Protein AF-A0A7S2GYY1-F1 (afdb_monomer_lite)

Structure (mmCIF, N/CA/C/O backbone):
data_AF-A0A7S2GYY1-F1
#
_entry.id   AF-A0A7S2GYY1-F1
#
loop_
_atom_site.group_PDB
_atom_site.id
_atom_site.type_symbol
_atom_site.label_atom_id
_atom_site.label_alt_id
_atom_site.label_comp_id
_atom_site.label_asym_id
_atom_site.label_entity_id
_atom_site.label_seq_id
_atom_site.pdbx_PDB_ins_code
_atom_site.Cartn_x
_atom_site.Cartn_y
_atom_site.Cartn_z
_atom_site.occupancy
_atom_site.B_iso_or_equiv
_atom_site.auth_seq_id
_atom_site.auth_comp_id
_atom_site.auth_asym_id
_atom_site.auth_atom_id
_atom_site.pdbx_PDB_model_num
ATOM 1 N N . MET A 1 1 ? -4.182 -12.172 -1.594 1.00 84.75 1 MET A N 1
ATOM 2 C CA . MET A 1 1 ? -3.453 -11.204 -0.743 1.00 84.75 1 MET A CA 1
ATOM 3 C C . MET A 1 1 ? -3.238 -11.659 0.708 1.00 84.75 1 MET A C 1
ATOM 5 O O . MET A 1 1 ? -2.290 -11.182 1.305 1.00 84.75 1 MET A O 1
ATOM 9 N N . GLN A 1 2 ? -4.048 -12.545 1.309 1.00 88.31 2 GLN A N 1
ATOM 10 C CA . GLN A 1 2 ? -3.856 -13.009 2.706 1.00 88.31 2 GLN A CA 1
ATOM 11 C C . GLN A 1 2 ? -3.164 -14.388 2.793 1.00 88.31 2 GLN A C 1
ATOM 13 O O . GLN A 1 2 ? -3.569 -15.248 3.565 1.00 88.31 2 GLN A O 1
ATOM 18 N N . SER A 1 3 ? -2.153 -14.643 1.964 1.00 93.25 3 SER A N 1
ATOM 19 C CA . SER A 1 3 ? -1.449 -15.932 1.938 1.00 93.25 3 SER A CA 1
ATOM 20 C C . SER A 1 3 ? 0.038 -15.716 1.690 1.00 93.25 3 SER A C 1
ATOM 22 O O . SER A 1 3 ? 0.394 -14.800 0.953 1.00 93.25 3 SER A O 1
ATOM 24 N N . LEU A 1 4 ? 0.879 -16.590 2.251 1.00 94.25 4 LEU A N 1
ATOM 25 C CA . LEU A 1 4 ? 2.306 -16.683 1.914 1.00 94.25 4 LEU A CA 1
ATOM 26 C C . LEU A 1 4 ? 2.546 -17.176 0.481 1.00 94.25 4 LEU A C 1
ATOM 28 O O . LEU A 1 4 ? 3.628 -16.983 -0.053 1.00 94.25 4 LEU A O 1
ATOM 32 N N . GLY A 1 5 ? 1.550 -17.818 -0.135 1.00 95.75 5 GLY A N 1
ATOM 33 C CA . GLY A 1 5 ? 1.594 -18.233 -1.538 1.00 95.75 5 GLY A CA 1
ATOM 34 C C . GLY A 1 5 ? 1.107 -17.161 -2.515 1.00 95.75 5 GLY A C 1
ATOM 35 O O . GLY A 1 5 ? 0.821 -17.488 -3.659 1.00 95.75 5 GLY A O 1
ATOM 36 N N . PHE A 1 6 ? 0.911 -15.918 -2.065 1.00 96.69 6 PHE A N 1
ATOM 37 C CA . PHE A 1 6 ? 0.625 -14.811 -2.972 1.00 96.69 6 PHE A CA 1
ATOM 38 C C . PHE A 1 6 ? 1.921 -14.393 -3.677 1.00 96.69 6 PHE A C 1
ATOM 40 O O . PHE A 1 6 ? 2.886 -14.048 -3.001 1.00 96.69 6 PHE A O 1
ATOM 47 N N . ASP A 1 7 ? 1.920 -14.387 -5.009 1.00 97.38 7 ASP A N 1
ATOM 48 C CA . ASP A 1 7 ? 3.035 -13.897 -5.818 1.00 97.38 7 ASP A CA 1
ATOM 49 C C . ASP A 1 7 ? 2.662 -12.554 -6.464 1.00 97.38 7 ASP A C 1
ATOM 51 O O . ASP A 1 7 ? 1.659 -12.440 -7.168 1.00 97.38 7 ASP A O 1
ATOM 55 N N . ALA A 1 8 ? 3.451 -11.512 -6.195 1.00 97.44 8 ALA A N 1
ATOM 56 C CA . ALA A 1 8 ? 3.241 -10.191 -6.782 1.00 97.44 8 ALA A CA 1
ATOM 57 C C . ALA A 1 8 ? 3.577 -10.156 -8.283 1.00 97.44 8 ALA A C 1
ATOM 59 O O . ALA A 1 8 ? 3.066 -9.291 -8.992 1.00 97.44 8 ALA A O 1
ATOM 60 N N . LEU A 1 9 ? 4.413 -11.083 -8.765 1.00 97.50 9 LEU A N 1
ATOM 61 C CA . LEU A 1 9 ? 4.848 -11.162 -10.161 1.00 97.50 9 LEU A CA 1
ATOM 62 C C . LEU A 1 9 ? 3.764 -11.714 -11.096 1.00 97.50 9 LEU A C 1
ATOM 64 O O . LEU A 1 9 ? 3.862 -11.536 -12.309 1.00 97.50 9 LEU A O 1
ATOM 68 N N . ASP A 1 10 ? 2.712 -12.323 -10.543 1.00 98.12 10 ASP A N 1
ATOM 69 C CA . ASP A 1 10 ? 1.546 -12.788 -11.303 1.00 98.12 10 ASP A CA 1
ATOM 70 C C . ASP A 1 10 ? 0.666 -11.633 -11.825 1.00 98.12 10 ASP A C 1
ATOM 72 O O . ASP A 1 10 ? -0.278 -11.867 -12.583 1.00 98.12 10 ASP A O 1
ATOM 76 N N . TYR A 1 11 ? 0.954 -10.387 -11.432 1.00 98.31 11 TYR A N 1
ATOM 77 C CA . TYR A 1 11 ? 0.123 -9.213 -11.703 1.00 98.31 11 TYR A CA 1
ATOM 78 C C . TYR A 1 11 ? 0.910 -8.091 -12.375 1.00 98.31 11 TYR A C 1
ATOM 80 O O . TYR A 1 11 ? 2.110 -7.920 -12.167 1.00 98.31 11 TYR A O 1
ATOM 88 N N . GLN A 1 12 ? 0.210 -7.261 -13.144 1.00 98.31 12 GLN A N 1
ATOM 89 C CA . GLN A 1 12 ? 0.778 -6.038 -13.695 1.00 98.31 12 GLN A CA 1
ATOM 90 C C . GLN A 1 12 ? 0.989 -4.977 -12.602 1.00 98.31 12 GLN A C 1
ATOM 92 O O . GLN A 1 12 ? 0.213 -4.906 -11.643 1.00 98.31 12 GLN A O 1
ATOM 97 N N . PRO A 1 13 ? 1.960 -4.055 -12.767 1.00 96.81 13 PRO A N 1
ATOM 98 C CA . PRO A 1 13 ? 2.243 -3.026 -11.766 1.00 96.81 13 PRO A CA 1
ATOM 99 C C . PRO A 1 13 ? 1.032 -2.161 -11.384 1.00 96.81 13 PRO A C 1
ATOM 101 O O . PRO A 1 13 ? 0.945 -1.703 -10.246 1.00 96.81 13 PRO A O 1
ATOM 104 N N . ASP A 1 14 ? 0.104 -1.939 -12.319 1.00 96.50 14 ASP A N 1
ATOM 105 C CA . ASP A 1 14 ? -1.110 -1.147 -12.090 1.00 96.50 14 ASP A CA 1
ATOM 106 C C . ASP A 1 14 ? -2.208 -1.933 -11.357 1.00 96.50 14 ASP A C 1
ATOM 108 O O . ASP A 1 14 ? -2.986 -1.345 -10.609 1.00 96.50 14 ASP A O 1
ATOM 112 N N . GLU A 1 15 ? -2.244 -3.261 -11.489 1.00 98.00 15 GLU A N 1
ATOM 113 C CA . GLU A 1 15 ? -3.134 -4.112 -10.687 1.00 98.00 15 GLU A CA 1
ATOM 114 C C . GLU A 1 15 ? -2.710 -4.089 -9.212 1.00 98.00 15 GLU A C 1
ATOM 116 O O . GLU A 1 15 ? -3.552 -4.016 -8.314 1.00 98.00 15 GLU A O 1
ATOM 121 N N . LEU A 1 16 ? -1.400 -4.025 -8.951 1.00 98.44 16 LEU A N 1
ATOM 122 C CA . LEU A 1 16 ? -0.864 -3.877 -7.597 1.00 98.44 16 LEU A CA 1
ATOM 123 C C . LEU A 1 16 ? -1.274 -2.544 -6.940 1.00 98.44 16 LEU A C 1
ATOM 125 O O . LEU A 1 16 ? -1.509 -2.509 -5.733 1.00 98.44 16 LEU A O 1
ATOM 129 N N . LEU A 1 17 ? -1.451 -1.456 -7.705 1.00 98.25 17 LEU A N 1
ATOM 130 C CA . LEU A 1 17 ? -1.988 -0.191 -7.167 1.00 98.25 17 LEU A CA 1
ATOM 131 C C . LEU A 1 17 ? -3.408 -0.373 -6.611 1.00 98.25 17 LEU A C 1
ATOM 133 O O . LEU A 1 17 ? -3.738 0.151 -5.545 1.00 98.25 17 LEU A O 1
ATOM 137 N N . VAL A 1 18 ? -4.244 -1.139 -7.318 1.00 97.69 18 VAL A N 1
ATOM 138 C CA . VAL A 1 18 ? -5.610 -1.461 -6.878 1.00 97.69 18 VAL A CA 1
ATOM 139 C C . VAL A 1 18 ? -5.570 -2.278 -5.589 1.00 97.69 18 VAL A C 1
ATOM 141 O O . VAL A 1 18 ? -6.358 -2.041 -4.673 1.00 97.69 18 VAL A O 1
ATOM 144 N N . PHE A 1 19 ? -4.620 -3.204 -5.479 1.00 98.31 19 PHE A N 1
ATOM 145 C CA . PHE A 1 19 ? -4.435 -4.016 -4.282 1.00 98.31 19 PHE A CA 1
ATOM 146 C C . PHE A 1 19 ? -4.016 -3.202 -3.056 1.00 98.31 19 PHE A C 1
ATOM 148 O O . PHE A 1 19 ? -4.508 -3.494 -1.967 1.00 98.31 19 PHE A O 1
ATOM 155 N N . VAL A 1 20 ? -3.206 -2.148 -3.212 1.00 98.44 20 VAL A N 1
ATOM 156 C CA . VAL A 1 20 ? -2.905 -1.229 -2.099 1.00 98.44 20 VAL A CA 1
ATOM 157 C C . VAL A 1 20 ? -4.178 -0.545 -1.583 1.00 98.44 20 VAL A C 1
ATOM 159 O O . VAL A 1 20 ? -4.412 -0.548 -0.374 1.00 98.44 20 VAL A O 1
ATOM 162 N N . ASP A 1 21 ? -5.031 -0.014 -2.472 1.00 97.50 21 ASP A N 1
ATOM 163 C CA . ASP A 1 21 ? -6.309 0.625 -2.090 1.00 97.50 21 ASP A CA 1
ATOM 164 C C . ASP A 1 21 ? -7.226 -0.370 -1.354 1.00 97.50 21 ASP A C 1
ATOM 166 O O . ASP A 1 21 ? -7.787 -0.052 -0.305 1.00 97.50 21 ASP A O 1
ATOM 170 N N . LEU A 1 22 ? -7.336 -1.601 -1.868 1.00 97.56 22 LEU A N 1
ATOM 171 C CA . LEU A 1 22 ? -8.140 -2.660 -1.252 1.00 97.56 22 LEU A CA 1
ATOM 172 C C . LEU A 1 22 ? -7.619 -3.060 0.131 1.00 97.56 22 LEU A C 1
ATOM 174 O O . LEU A 1 22 ? -8.410 -3.166 1.063 1.00 97.56 22 LEU A O 1
ATOM 178 N N . VAL A 1 23 ? -6.308 -3.264 0.278 1.00 97.62 23 VAL A N 1
ATOM 179 C CA . VAL A 1 23 ? -5.683 -3.635 1.555 1.00 97.62 23 VAL A CA 1
ATOM 180 C C . VAL A 1 23 ? -5.878 -2.541 2.602 1.00 97.62 23 VAL A C 1
ATOM 182 O O . VAL A 1 23 ? -6.348 -2.832 3.700 1.00 97.62 23 VAL A O 1
ATOM 185 N N . MET A 1 24 ? -5.568 -1.289 2.260 1.00 97.31 24 MET A N 1
ATOM 186 C CA . MET A 1 24 ? -5.680 -0.147 3.175 1.00 97.31 24 MET A CA 1
ATOM 187 C C . MET A 1 24 ? -7.129 0.075 3.644 1.00 97.31 24 MET A C 1
ATOM 189 O O . MET A 1 24 ? -7.371 0.414 4.800 1.00 97.31 24 MET A O 1
ATOM 193 N N . LYS A 1 25 ? -8.118 -0.152 2.770 1.00 96.62 25 LYS A N 1
ATOM 194 C CA . LYS A 1 25 ? -9.539 -0.112 3.149 1.00 96.62 25 LYS A CA 1
ATOM 195 C C . LYS A 1 25 ? -9.953 -1.308 3.995 1.00 96.62 25 LYS A C 1
ATOM 197 O O . LYS A 1 25 ? -10.690 -1.139 4.959 1.00 96.62 25 LYS A O 1
ATOM 202 N N . HIS A 1 26 ? -9.479 -2.507 3.658 1.00 95.94 26 HIS A N 1
ATOM 203 C CA . HIS A 1 26 ? -9.850 -3.730 4.367 1.00 95.94 26 HIS A CA 1
ATOM 204 C C . HIS A 1 26 ? -9.407 -3.719 5.835 1.00 95.94 26 HIS A C 1
ATOM 206 O O . HIS A 1 26 ? -10.117 -4.236 6.691 1.00 95.94 26 HIS A O 1
ATOM 212 N N . THR A 1 27 ? -8.275 -3.088 6.153 1.00 95.44 27 THR A N 1
ATOM 213 C CA . THR A 1 27 ? -7.837 -2.922 7.547 1.00 95.44 27 THR A CA 1
ATOM 214 C C . THR A 1 27 ? -8.638 -1.871 8.324 1.00 95.44 27 THR A C 1
ATOM 216 O O . THR A 1 27 ? -8.437 -1.723 9.527 1.00 95.44 27 THR A O 1
ATOM 219 N N . GLY A 1 28 ? -9.510 -1.105 7.658 1.00 96.19 28 GLY A N 1
ATOM 220 C CA . GLY A 1 28 ? -10.274 -0.004 8.249 1.00 96.19 28 GLY A CA 1
ATOM 221 C C . GLY A 1 28 ? -9.437 1.230 8.604 1.00 96.19 28 GLY A C 1
ATOM 222 O O . GLY A 1 28 ? -9.988 2.223 9.081 1.00 96.19 28 GLY A O 1
ATOM 223 N N . CYS A 1 29 ? -8.118 1.213 8.369 1.00 96.50 29 CYS A N 1
ATOM 224 C CA . CYS A 1 29 ? -7.239 2.297 8.803 1.00 96.50 29 CYS A CA 1
ATOM 225 C C . CYS A 1 29 ? -7.496 3.600 8.034 1.00 96.50 29 CYS A C 1
ATOM 227 O O . CYS A 1 29 ? -7.416 4.679 8.611 1.00 96.50 29 CYS A O 1
ATOM 229 N N . VAL A 1 30 ? -7.888 3.509 6.760 1.00 97.38 30 VAL A N 1
ATOM 230 C CA . VAL A 1 30 ? -8.228 4.666 5.915 1.00 97.38 30 VAL A CA 1
ATOM 231 C C . VAL A 1 30 ? -9.409 5.444 6.488 1.00 97.38 30 VAL A C 1
ATOM 233 O O . VAL A 1 30 ? -9.319 6.663 6.640 1.00 97.38 30 VAL A O 1
ATOM 236 N N . ASP A 1 31 ? -10.485 4.745 6.848 1.00 96.62 31 ASP A N 1
ATOM 237 C CA . ASP A 1 31 ? -11.702 5.370 7.367 1.00 96.62 31 ASP A CA 1
ATOM 238 C C . ASP A 1 31 ? -11.467 5.929 8.774 1.00 96.62 31 ASP A C 1
ATOM 240 O O . ASP A 1 31 ? -11.780 7.087 9.050 1.00 96.62 31 ASP A O 1
ATOM 244 N N . LEU A 1 32 ? -10.830 5.144 9.649 1.00 97.19 32 LEU A N 1
ATOM 245 C CA . LEU A 1 32 ? -10.542 5.543 11.030 1.00 97.19 32 LEU A CA 1
ATOM 246 C C . LEU A 1 32 ? -9.539 6.705 11.121 1.00 97.19 32 LEU A C 1
ATOM 248 O O . LEU A 1 32 ? -9.611 7.507 12.052 1.00 97.19 32 LEU A O 1
ATOM 252 N N . CYS A 1 33 ? -8.633 6.837 10.149 1.00 97.44 33 CYS A N 1
ATOM 253 C CA . CYS A 1 33 ? -7.710 7.968 10.039 1.00 97.44 33 CYS A CA 1
ATOM 254 C C . CYS A 1 33 ? -8.243 9.115 9.159 1.00 97.44 33 CYS A C 1
ATOM 256 O O . CYS A 1 33 ? -7.522 10.091 8.949 1.00 97.44 33 CYS A O 1
ATOM 258 N N . ASN A 1 34 ? -9.488 9.044 8.669 1.00 97.38 34 ASN A N 1
ATOM 259 C CA . ASN A 1 34 ? -10.115 10.051 7.802 1.00 97.38 34 ASN A CA 1
ATOM 260 C C . ASN A 1 34 ? -9.292 10.386 6.542 1.00 97.38 34 ASN A C 1
ATOM 262 O O . ASN A 1 34 ? -9.170 11.551 6.150 1.00 97.38 34 ASN A O 1
ATOM 266 N N . ILE A 1 35 ? -8.705 9.374 5.903 1.00 97.50 35 ILE A N 1
ATOM 267 C CA . ILE A 1 35 ? -7.892 9.546 4.698 1.00 97.50 35 ILE A CA 1
ATOM 268 C C . ILE A 1 35 ? -8.804 9.555 3.460 1.00 97.50 35 ILE A C 1
ATOM 270 O O . ILE A 1 35 ? -9.455 8.552 3.166 1.00 97.50 35 ILE A O 1
ATOM 274 N N . PRO A 1 36 ? -8.851 10.646 2.670 1.00 97.31 36 PRO A N 1
ATOM 275 C CA . PRO A 1 36 ? -9.656 10.667 1.453 1.00 97.31 36 PRO A CA 1
ATOM 276 C C . PRO A 1 36 ? -9.140 9.657 0.420 1.00 97.31 36 PRO A C 1
ATOM 278 O O . PRO A 1 36 ? -7.948 9.647 0.107 1.00 97.31 36 PRO A O 1
ATOM 281 N N . CYS A 1 37 ? -10.044 8.876 -0.180 1.00 94.81 37 CYS A N 1
ATOM 282 C CA . CYS A 1 37 ? -9.703 7.854 -1.180 1.00 94.81 37 CYS A CA 1
ATOM 283 C C . CYS A 1 37 ? -8.856 8.399 -2.342 1.00 94.81 37 CYS A C 1
ATOM 285 O O . CYS A 1 37 ? -7.922 7.742 -2.793 1.00 94.81 37 CYS A O 1
ATOM 287 N N . GLU A 1 38 ? -9.157 9.606 -2.828 1.00 97.00 38 GLU A N 1
ATOM 288 C CA . GLU A 1 38 ? -8.385 10.231 -3.909 1.00 97.00 38 GLU A CA 1
ATOM 289 C C . GLU A 1 38 ? -6.953 10.562 -3.483 1.00 97.00 38 GLU A C 1
ATOM 291 O O . GLU A 1 38 ? -6.022 10.361 -4.259 1.00 97.00 38 GLU A O 1
ATOM 296 N N . ARG A 1 39 ? -6.753 11.009 -2.235 1.00 97.81 39 ARG A N 1
ATOM 297 C CA . ARG A 1 39 ? -5.406 11.273 -1.714 1.00 97.81 39 ARG A CA 1
ATOM 298 C C . ARG A 1 39 ? -4.608 9.986 -1.584 1.00 97.81 39 ARG A C 1
ATOM 300 O O . ARG A 1 39 ? -3.443 9.986 -1.964 1.00 97.81 39 ARG A O 1
ATOM 307 N N . LEU A 1 40 ? -5.231 8.909 -1.097 1.00 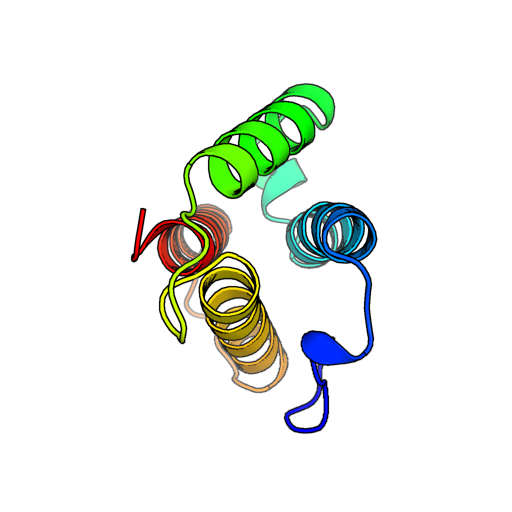97.62 40 LEU A N 1
ATOM 308 C CA . LEU A 1 40 ? -4.586 7.601 -1.000 1.00 97.62 40 LEU A CA 1
ATOM 309 C C . LEU A 1 40 ? -4.126 7.121 -2.380 1.00 97.62 40 LEU A C 1
ATOM 311 O O . LEU A 1 40 ? -2.956 6.806 -2.551 1.00 97.62 40 LEU A O 1
ATOM 315 N N . ARG A 1 41 ? -5.014 7.146 -3.379 1.00 97.81 41 ARG A N 1
ATOM 316 C CA . ARG A 1 41 ? -4.701 6.698 -4.745 1.00 97.81 41 ARG A CA 1
ATOM 317 C C . ARG A 1 41 ? -3.591 7.522 -5.390 1.00 97.81 41 ARG A C 1
ATOM 319 O O . ARG A 1 41 ? -2.644 6.947 -5.917 1.00 97.81 41 ARG A O 1
ATOM 326 N N . SER A 1 42 ? -3.667 8.851 -5.306 1.00 98.25 42 SER A N 1
ATOM 327 C CA . SER A 1 42 ? -2.609 9.726 -5.827 1.00 98.25 42 SER A CA 1
ATOM 328 C C . SER A 1 42 ? -1.273 9.490 -5.124 1.00 98.25 42 SER A C 1
ATOM 330 O O . SER A 1 42 ? -0.236 9.459 -5.783 1.00 98.25 42 SER A O 1
ATOM 332 N N . TRP A 1 43 ? -1.290 9.277 -3.805 1.00 98.06 43 TRP A N 1
ATOM 333 C CA . TRP A 1 43 ? -0.093 8.935 -3.041 1.00 98.06 43 TRP A CA 1
ATOM 334 C C . TRP A 1 43 ? 0.493 7.583 -3.467 1.00 98.06 43 TRP A C 1
ATOM 336 O O . TRP A 1 43 ? 1.693 7.505 -3.707 1.00 98.06 43 TRP A O 1
ATOM 346 N N . THR A 1 44 ? -0.326 6.539 -3.636 1.00 98.38 44 THR A N 1
ATOM 347 C CA . THR A 1 44 ? 0.155 5.221 -4.076 1.00 98.38 44 THR A CA 1
ATOM 348 C C . THR A 1 44 ? 0.765 5.290 -5.477 1.00 98.38 44 THR A C 1
ATOM 350 O O . THR A 1 44 ? 1.831 4.721 -5.707 1.00 98.38 44 THR A O 1
ATOM 353 N N . CYS A 1 45 ? 0.147 6.036 -6.399 1.00 98.31 45 CYS A N 1
ATOM 354 C CA . CYS A 1 45 ? 0.727 6.292 -7.718 1.00 98.31 45 CYS A CA 1
ATOM 355 C C . CYS A 1 45 ? 2.086 6.995 -7.610 1.00 98.31 45 CYS A C 1
ATOM 357 O O . CYS A 1 45 ? 3.037 6.573 -8.263 1.00 98.31 45 CYS A O 1
ATOM 359 N N . ALA A 1 46 ? 2.194 8.031 -6.772 1.00 98.44 46 ALA A N 1
ATOM 360 C CA . ALA A 1 46 ? 3.452 8.740 -6.555 1.00 98.44 46 ALA A CA 1
ATOM 361 C C . ALA A 1 46 ? 4.535 7.827 -5.955 1.00 98.44 46 ALA A C 1
ATOM 363 O O . ALA A 1 46 ? 5.667 7.855 -6.422 1.00 98.44 46 ALA A O 1
ATOM 364 N N . ALA A 1 47 ? 4.190 6.979 -4.980 1.00 98.38 47 ALA A N 1
ATOM 365 C CA . ALA A 1 47 ? 5.117 6.010 -4.397 1.00 98.38 47 ALA A CA 1
ATOM 366 C C . ALA A 1 47 ? 5.634 5.017 -5.451 1.00 98.38 47 ALA A C 1
ATOM 368 O O . ALA A 1 47 ? 6.841 4.849 -5.588 1.00 98.38 47 ALA A O 1
ATOM 369 N N . LYS A 1 48 ? 4.745 4.426 -6.265 1.00 98.25 48 LYS A N 1
ATOM 370 C CA . LYS A 1 48 ? 5.141 3.535 -7.372 1.00 98.25 48 LYS A CA 1
ATOM 371 C C . LYS A 1 48 ? 6.124 4.212 -8.326 1.00 98.25 48 LYS A C 1
ATOM 373 O O . LYS A 1 48 ? 7.105 3.594 -8.721 1.00 98.25 48 LYS A O 1
ATOM 378 N N . TRP A 1 49 ? 5.853 5.459 -8.708 1.00 98.19 49 TRP A N 1
ATOM 379 C CA . TRP A 1 49 ? 6.679 6.206 -9.663 1.00 98.19 49 TRP A CA 1
ATOM 380 C C . TRP A 1 49 ? 8.098 6.494 -9.169 1.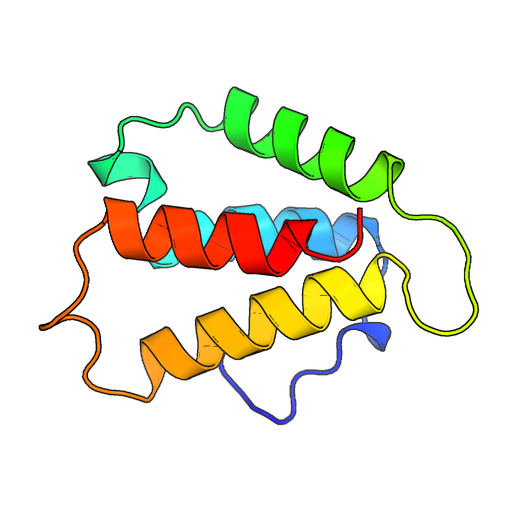00 98.19 49 TRP A C 1
ATOM 382 O O . TRP A 1 49 ? 8.978 6.731 -9.991 1.00 98.19 49 TRP A O 1
ATOM 392 N N . GLN A 1 50 ? 8.318 6.474 -7.856 1.00 98.25 50 GLN A N 1
ATOM 393 C CA . GLN A 1 50 ? 9.629 6.717 -7.260 1.00 98.25 50 GLN A CA 1
ATOM 394 C C . GLN A 1 50 ? 10.489 5.448 -7.179 1.00 98.25 50 GLN A C 1
ATOM 396 O O . GLN A 1 50 ? 11.701 5.552 -7.032 1.00 98.25 50 GLN A O 1
ATOM 401 N N . TYR A 1 51 ? 9.907 4.254 -7.337 1.00 98.44 51 TYR A N 1
ATOM 402 C CA . TYR A 1 51 ? 10.693 3.028 -7.451 1.00 98.44 51 TYR A CA 1
ATOM 403 C C . TYR A 1 51 ? 11.402 2.945 -8.804 1.00 98.44 51 TYR A C 1
ATOM 405 O O . TYR A 1 51 ? 10.796 3.105 -9.862 1.00 98.44 51 TYR A O 1
ATOM 413 N N . HIS A 1 52 ? 12.692 2.618 -8.770 1.00 97.94 52 HIS A N 1
ATOM 414 C CA . HIS A 1 52 ? 13.497 2.410 -9.972 1.00 97.94 52 HIS A CA 1
ATOM 415 C C . HIS A 1 52 ? 13.410 0.961 -10.479 1.00 97.94 52 HIS A C 1
ATOM 417 O O . HIS A 1 52 ? 13.148 0.028 -9.717 1.00 97.94 52 HIS A O 1
ATOM 423 N N . GLU A 1 53 ? 13.706 0.751 -11.766 1.00 96.44 53 GLU A N 1
ATOM 424 C CA . GLU A 1 53 ? 13.789 -0.576 -12.400 1.00 96.44 53 GLU A CA 1
ATOM 425 C C . GLU A 1 53 ? 15.089 -1.319 -12.029 1.00 96.44 53 GLU A C 1
ATOM 427 O O . GLU A 1 53 ? 15.880 -1.732 -12.877 1.00 96.44 53 GLU A O 1
ATOM 432 N N . ASN A 1 54 ? 15.334 -1.482 -10.729 1.00 97.75 54 ASN A N 1
ATOM 433 C CA . ASN A 1 54 ? 16.441 -2.289 -10.230 1.00 97.75 54 ASN A CA 1
ATOM 434 C C . ASN A 1 54 ? 16.107 -3.788 -10.329 1.00 97.75 54 ASN A C 1
ATOM 436 O O . ASN A 1 54 ? 14.936 -4.165 -10.233 1.00 97.75 54 ASN A O 1
ATOM 440 N N . PRO A 1 55 ? 17.116 -4.679 -10.394 1.00 97.88 55 PRO A N 1
ATOM 441 C CA . PRO A 1 55 ? 16.882 -6.124 -10.434 1.00 97.88 55 PRO A CA 1
ATOM 442 C C . PRO A 1 55 ? 16.093 -6.688 -9.241 1.00 97.88 55 PRO A C 1
ATOM 444 O O . PRO A 1 55 ? 15.478 -7.740 -9.374 1.00 97.88 55 PRO A O 1
ATOM 447 N N . PHE A 1 56 ? 16.123 -6.013 -8.084 1.00 97.69 56 PHE A N 1
ATOM 448 C CA . PHE A 1 56 ? 15.456 -6.472 -6.860 1.00 97.69 56 PHE A CA 1
ATOM 449 C C . PHE A 1 56 ? 14.689 -5.357 -6.135 1.00 97.69 56 PHE A C 1
ATOM 451 O O . PHE A 1 56 ? 13.472 -5.445 -6.042 1.00 97.69 56 PHE A O 1
ATOM 458 N N . HIS A 1 57 ? 15.362 -4.290 -5.677 1.00 98.38 57 HIS A N 1
ATOM 459 C CA . HIS A 1 57 ? 14.729 -3.155 -4.977 1.00 98.38 57 HIS A CA 1
ATOM 460 C C . HIS A 1 57 ? 13.918 -2.275 -5.949 1.00 98.38 57 HIS A C 1
ATOM 462 O O . HIS A 1 57 ? 14.361 -1.206 -6.373 1.00 98.38 57 HIS A O 1
ATOM 468 N N . ASN A 1 58 ? 12.766 -2.792 -6.367 1.00 98.38 58 ASN A N 1
ATOM 469 C CA . ASN A 1 58 ? 11.826 -2.205 -7.316 1.00 98.38 58 ASN A CA 1
ATOM 470 C C . ASN A 1 58 ? 10.392 -2.264 -6.751 1.00 98.38 58 ASN A C 1
ATOM 472 O O . ASN A 1 58 ? 10.168 -2.745 -5.637 1.00 98.38 58 ASN A O 1
ATOM 476 N N . TRP A 1 59 ? 9.409 -1.799 -7.528 1.00 98.62 59 TRP A N 1
ATOM 477 C CA . TRP A 1 59 ? 8.003 -1.752 -7.107 1.00 98.62 59 TRP A CA 1
ATOM 478 C C . TRP A 1 59 ? 7.453 -3.102 -6.624 1.00 98.62 59 TRP A C 1
ATOM 480 O O . TRP A 1 59 ? 6.704 -3.139 -5.648 1.00 98.62 59 TRP A O 1
ATOM 490 N N . TYR A 1 60 ? 7.840 -4.214 -7.259 1.00 98.62 60 TYR A N 1
ATOM 491 C CA . TYR A 1 60 ? 7.380 -5.543 -6.848 1.00 98.62 60 TYR A CA 1
ATOM 492 C C . TYR A 1 60 ? 7.910 -5.924 -5.468 1.00 98.62 60 TYR A C 1
ATOM 494 O O . TYR A 1 60 ? 7.160 -6.479 -4.667 1.00 98.62 60 TYR A O 1
ATOM 502 N N . HIS A 1 61 ? 9.168 -5.601 -5.157 1.00 98.50 61 HIS A N 1
ATOM 503 C CA . HIS A 1 61 ? 9.730 -5.823 -3.822 1.00 98.50 61 HIS A CA 1
ATOM 504 C C . HIS A 1 61 ? 9.023 -4.968 -2.765 1.00 98.50 61 HIS A C 1
ATOM 506 O O . HIS A 1 61 ? 8.513 -5.518 -1.789 1.00 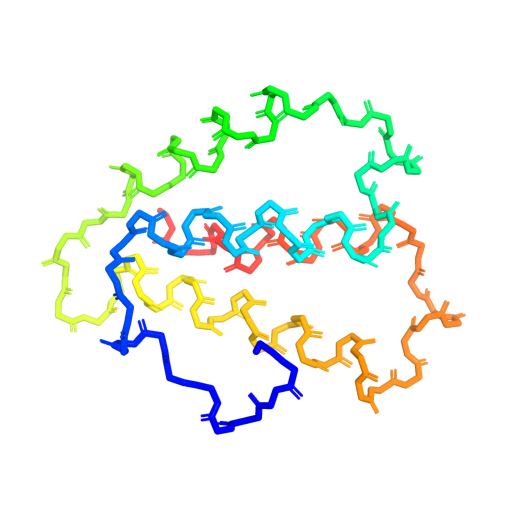98.50 61 HIS A O 1
ATOM 512 N N . GLY A 1 62 ? 8.880 -3.659 -3.002 1.00 98.56 62 GLY A N 1
ATOM 513 C CA . GLY A 1 62 ? 8.140 -2.769 -2.099 1.00 98.56 62 GLY A CA 1
ATOM 514 C C . GLY A 1 62 ? 6.711 -3.257 -1.829 1.00 98.56 62 GLY A C 1
ATOM 515 O O . GLY A 1 62 ? 6.272 -3.336 -0.680 1.00 98.56 62 GLY A O 1
ATOM 516 N N . PHE A 1 63 ? 6.001 -3.683 -2.879 1.00 98.62 63 PHE A N 1
ATOM 517 C CA . PHE A 1 63 ? 4.666 -4.264 -2.750 1.00 98.62 63 PHE A CA 1
ATOM 518 C C . PHE A 1 63 ? 4.668 -5.611 -2.008 1.00 98.62 63 PHE A C 1
ATOM 520 O O . PHE A 1 63 ? 3.763 -5.879 -1.219 1.00 98.62 63 PHE A O 1
ATOM 527 N N . SER A 1 64 ? 5.670 -6.464 -2.224 1.00 98.50 64 SER A N 1
ATOM 528 C CA . SER A 1 64 ? 5.767 -7.772 -1.559 1.00 98.50 64 SER A CA 1
ATOM 529 C C . SER A 1 64 ? 5.963 -7.620 -0.049 1.00 98.50 64 SER A C 1
ATOM 531 O O . SER A 1 64 ? 5.329 -8.330 0.732 1.00 98.50 64 SER A O 1
ATOM 533 N N . VAL A 1 65 ? 6.770 -6.644 0.384 1.00 98.62 65 VAL A N 1
ATOM 534 C CA . VAL A 1 65 ? 6.930 -6.307 1.810 1.00 98.62 65 VAL A CA 1
ATOM 535 C C . VAL A 1 65 ? 5.621 -5.760 2.391 1.00 98.62 65 VAL A C 1
ATOM 537 O O . VAL A 1 65 ? 5.185 -6.213 3.451 1.00 98.62 65 VAL A O 1
ATOM 540 N N . PHE A 1 66 ? 4.934 -4.867 1.671 1.00 98.69 66 PHE A N 1
ATOM 541 C CA . PHE A 1 66 ? 3.595 -4.390 2.038 1.00 98.69 66 PHE A CA 1
ATOM 542 C C . PHE A 1 66 ? 2.578 -5.536 2.198 1.00 98.69 66 PHE A C 1
ATOM 544 O O . PHE A 1 66 ? 1.864 -5.608 3.203 1.00 98.69 66 PHE A O 1
ATOM 551 N N . GLN A 1 67 ? 2.536 -6.474 1.247 1.00 98.44 67 GLN A N 1
ATOM 552 C CA . GLN A 1 67 ? 1.639 -7.628 1.288 1.00 98.44 67 GLN A CA 1
ATOM 553 C C . GLN A 1 67 ? 1.976 -8.582 2.441 1.00 98.44 67 GLN A C 1
ATOM 555 O O . GLN A 1 67 ? 1.055 -9.100 3.077 1.00 98.44 67 GLN A O 1
ATOM 560 N N . MET A 1 68 ? 3.258 -8.779 2.761 1.00 98.00 68 MET A N 1
ATOM 561 C CA . MET A 1 68 ? 3.681 -9.567 3.921 1.00 98.00 68 MET A CA 1
ATOM 562 C C . MET A 1 68 ? 3.226 -8.920 5.237 1.00 98.00 68 MET A C 1
ATOM 564 O O . MET A 1 68 ? 2.653 -9.607 6.084 1.00 98.00 68 MET A O 1
ATOM 568 N N . CYS A 1 69 ? 3.402 -7.605 5.405 1.00 97.38 69 CYS A N 1
ATOM 569 C CA . CYS A 1 69 ? 2.897 -6.896 6.586 1.00 97.38 69 CYS A CA 1
ATOM 570 C C . CYS A 1 69 ? 1.372 -7.025 6.708 1.00 97.38 69 CYS A C 1
ATOM 572 O O . CYS A 1 69 ? 0.853 -7.288 7.793 1.00 97.38 69 CYS A O 1
ATOM 574 N N . TYR A 1 70 ? 0.647 -6.920 5.592 1.00 97.31 70 TYR A N 1
ATOM 575 C CA . TYR A 1 70 ? -0.792 -7.169 5.564 1.00 97.31 70 TYR A CA 1
ATOM 576 C C . TYR A 1 70 ? -1.150 -8.604 5.975 1.00 97.31 70 TYR A C 1
ATOM 578 O O . TYR A 1 70 ? -2.042 -8.789 6.802 1.00 97.31 70 TYR A O 1
ATOM 586 N N . TYR A 1 71 ? -0.450 -9.617 5.460 1.00 96.88 71 TYR A N 1
ATOM 587 C CA . TYR A 1 71 ? -0.644 -11.010 5.871 1.00 96.88 71 TYR A CA 1
ATOM 588 C C . TYR A 1 71 ? -0.456 -11.179 7.386 1.00 96.88 71 TYR A C 1
ATOM 590 O O . TYR A 1 71 ? -1.328 -11.737 8.050 1.00 96.88 71 TYR A O 1
ATOM 598 N N . GLN A 1 72 ? 0.614 -10.616 7.953 1.00 95.19 72 GLN A N 1
ATOM 599 C CA . GLN A 1 72 ? 0.883 -10.677 9.392 1.00 95.19 72 GLN A CA 1
ATOM 600 C C . GLN A 1 72 ? -0.218 -10.015 10.227 1.00 95.19 72 GLN A C 1
ATOM 602 O O . GLN A 1 72 ? -0.630 -10.589 11.233 1.00 95.19 72 GLN A O 1
ATOM 607 N N . LEU A 1 73 ? -0.743 -8.864 9.789 1.00 94.12 73 LEU A N 1
ATOM 608 C CA . LEU A 1 73 ? -1.883 -8.204 10.437 1.00 94.12 73 LEU A CA 1
ATOM 609 C C . LEU A 1 73 ? -3.144 -9.086 10.475 1.00 94.12 73 LEU A C 1
ATOM 611 O O . LEU A 1 73 ? -3.966 -8.906 11.367 1.00 94.12 73 LEU A O 1
ATOM 615 N N . HIS A 1 74 ? -3.300 -10.028 9.537 1.00 89.06 74 HIS A N 1
ATOM 616 C CA . HIS A 1 74 ? -4.463 -10.924 9.462 1.00 89.06 74 HIS A CA 1
ATOM 617 C C . HIS A 1 74 ? -4.276 -12.233 10.223 1.00 89.06 74 HIS A C 1
ATOM 619 O O . HIS A 1 74 ? -5.251 -12.810 10.697 1.00 89.06 74 HIS A O 1
ATOM 625 N N . THR A 1 75 ? -3.047 -12.741 10.303 1.00 92.00 75 THR A N 1
ATOM 626 C CA . THR A 1 75 ? -2.783 -14.060 10.895 1.00 92.00 75 THR A CA 1
ATOM 627 C C . THR A 1 75 ? -2.295 -14.006 12.333 1.00 92.00 75 THR A C 1
ATOM 629 O O . THR A 1 75 ? -2.368 -15.013 13.034 1.00 92.00 75 THR A O 1
ATOM 632 N N . ALA A 1 76 ? -1.769 -12.866 12.778 1.00 89.06 76 ALA A N 1
ATOM 633 C CA . ALA A 1 76 ? -1.352 -12.663 14.158 1.00 89.06 76 ALA A CA 1
ATOM 634 C C . ALA A 1 76 ? -2.414 -11.860 14.934 1.00 89.06 76 ALA A C 1
ATOM 636 O O . ALA A 1 76 ? -3.121 -11.046 14.338 1.00 89.06 76 ALA A O 1
ATOM 637 N N . PRO A 1 77 ? -2.520 -12.032 16.266 1.00 84.50 77 PRO A N 1
ATOM 638 C CA . PRO A 1 77 ? -3.456 -11.282 17.107 1.00 84.50 77 PRO A CA 1
ATOM 639 C C . PRO A 1 77 ? -2.960 -9.843 17.355 1.00 84.50 77 PRO A C 1
ATOM 641 O O . PRO A 1 77 ? -2.761 -9.421 18.490 1.00 84.50 77 PRO A O 1
ATOM 644 N N . LEU A 1 78 ? -2.697 -9.089 16.283 1.00 85.69 78 LEU A N 1
ATOM 645 C CA . LEU A 1 78 ? -2.160 -7.723 16.342 1.00 85.69 78 LEU A CA 1
ATOM 646 C C . LEU A 1 78 ? -3.253 -6.657 16.459 1.00 85.69 78 LEU A C 1
ATOM 648 O O . LEU A 1 78 ? -2.966 -5.535 16.863 1.00 85.69 78 LEU A O 1
ATOM 652 N N . GLN A 1 79 ? -4.503 -7.012 16.157 1.00 76.00 79 GLN A N 1
ATOM 653 C CA . GLN A 1 79 ? -5.667 -6.126 16.275 1.00 76.00 79 GLN A CA 1
ATOM 654 C C . GLN A 1 79 ? -5.925 -5.630 17.710 1.00 76.00 79 GLN A C 1
ATOM 656 O O . GLN A 1 79 ? -6.499 -4.562 17.890 1.00 76.00 79 GLN A O 1
ATOM 661 N N . ASP A 1 80 ? -5.459 -6.370 18.722 1.00 83.12 80 ASP A N 1
ATOM 662 C CA . ASP A 1 80 ? -5.574 -5.986 20.136 1.00 83.12 80 ASP A CA 1
ATOM 663 C C . ASP A 1 80 ? -4.409 -5.093 20.606 1.00 83.12 80 ASP A C 1
ATOM 665 O O . ASP A 1 80 ? -4.410 -4.600 21.734 1.00 83.12 80 ASP A O 1
ATOM 669 N N . VAL A 1 81 ? -3.396 -4.904 19.754 1.00 92.69 81 VAL A N 1
ATOM 670 C CA . VAL A 1 81 ? -2.143 -4.207 20.084 1.00 92.69 81 VAL A CA 1
ATOM 671 C C . VAL A 1 81 ? -1.985 -2.922 19.276 1.00 92.69 81 VAL A C 1
ATOM 673 O O . VAL A 1 81 ? -1.524 -1.919 19.816 1.00 92.69 81 VAL A O 1
ATOM 676 N N . PHE A 1 82 ? -2.361 -2.936 17.997 1.00 96.06 82 PHE A N 1
ATOM 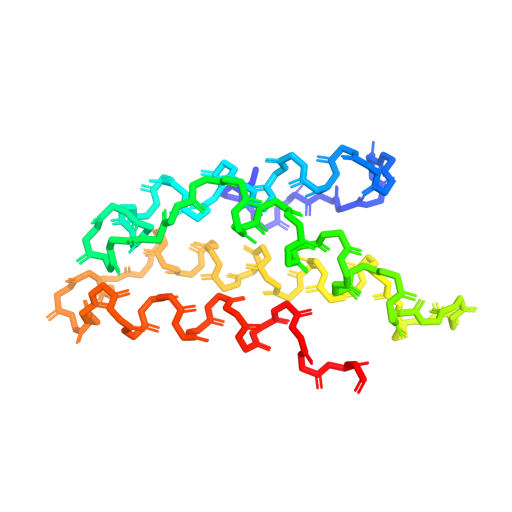677 C CA . PHE A 1 82 ? -2.204 -1.794 17.104 1.00 96.06 82 PHE A CA 1
ATOM 678 C C . PHE A 1 82 ? -3.476 -0.967 16.978 1.00 96.06 82 PHE A C 1
ATOM 680 O O . PHE A 1 82 ? -4.563 -1.479 16.718 1.00 96.06 82 PHE A O 1
ATOM 687 N N . SER A 1 83 ? -3.313 0.351 17.087 1.00 96.50 83 SER A N 1
ATOM 688 C CA . SER A 1 83 ? -4.340 1.303 16.684 1.00 96.50 83 SER A CA 1
ATOM 689 C C . SER A 1 83 ? -4.443 1.384 15.156 1.00 96.50 83 SER A C 1
ATOM 691 O O . SER A 1 83 ? -3.543 0.970 14.422 1.00 96.50 83 SER A O 1
ATOM 693 N N . ALA A 1 84 ? -5.515 2.001 14.654 1.00 96.25 84 ALA A N 1
ATOM 694 C CA . ALA A 1 84 ? -5.654 2.279 13.223 1.00 96.25 84 ALA A CA 1
ATOM 695 C C . ALA A 1 84 ? -4.473 3.090 12.658 1.00 96.25 84 ALA A C 1
ATOM 697 O O . ALA A 1 84 ? -4.051 2.852 11.526 1.00 96.25 84 ALA A O 1
ATOM 698 N N . LEU A 1 85 ? -3.917 4.011 13.455 1.00 97.38 85 LEU A N 1
ATOM 699 C CA . LEU A 1 85 ? -2.765 4.812 13.052 1.00 97.38 85 LEU A CA 1
ATOM 700 C C . LEU A 1 85 ? -1.490 3.967 12.961 1.00 97.38 85 LEU A C 1
ATOM 702 O O . LEU A 1 85 ? -0.722 4.150 12.020 1.00 97.38 85 LEU A O 1
ATOM 706 N N . ASP A 1 86 ? -1.288 3.021 13.881 1.00 97.94 86 ASP A N 1
ATOM 707 C CA . ASP A 1 86 ? -0.140 2.105 13.839 1.00 97.94 86 ASP A CA 1
ATOM 708 C C . ASP A 1 86 ? -0.210 1.198 12.608 1.00 97.94 86 ASP A C 1
ATOM 710 O O . ASP A 1 86 ? 0.782 1.025 11.903 1.00 97.94 86 ASP A O 1
ATOM 714 N N . VAL A 1 87 ? -1.403 0.679 12.293 1.00 97.62 87 VAL A N 1
ATOM 715 C CA . VAL A 1 87 ? -1.642 -0.115 11.080 1.00 97.62 87 VAL A CA 1
ATOM 716 C C . VAL A 1 87 ? -1.375 0.708 9.821 1.00 97.62 87 VAL A C 1
ATOM 718 O O . VAL A 1 87 ? -0.681 0.244 8.916 1.00 97.62 87 VAL A O 1
ATOM 721 N N . PHE A 1 88 ? -1.894 1.936 9.752 1.00 97.94 88 PHE A N 1
ATOM 722 C CA . PHE A 1 88 ? -1.648 2.829 8.620 1.00 97.94 88 PHE A CA 1
ATOM 723 C C . PHE A 1 88 ? -0.157 3.145 8.463 1.00 97.94 88 PHE A C 1
ATOM 725 O O . PHE A 1 88 ? 0.384 3.042 7.363 1.00 97.94 88 PHE A O 1
ATOM 732 N N . GLY A 1 89 ? 0.523 3.460 9.568 1.00 98.12 89 GLY A N 1
ATOM 733 C CA . GLY A 1 89 ? 1.958 3.720 9.601 1.00 98.12 89 GLY A CA 1
ATOM 734 C C . GLY A 1 89 ? 2.782 2.520 9.140 1.00 98.12 89 GLY A C 1
ATOM 735 O O . GLY A 1 89 ? 3.659 2.684 8.297 1.00 98.12 89 GLY A O 1
ATOM 736 N N . LEU A 1 90 ? 2.468 1.312 9.617 1.00 98.25 90 LEU A N 1
ATOM 737 C CA . LEU A 1 90 ? 3.126 0.068 9.204 1.00 98.25 90 LEU A CA 1
ATOM 738 C C . LEU A 1 90 ? 2.977 -0.182 7.697 1.00 98.25 90 LEU A C 1
ATOM 740 O O . LEU A 1 90 ? 3.945 -0.522 7.015 1.00 98.25 90 LEU A O 1
ATOM 744 N N . LEU A 1 91 ? 1.769 -0.008 7.164 1.00 98.31 91 LEU A N 1
ATOM 745 C CA . LEU A 1 91 ? 1.485 -0.233 5.749 1.00 98.31 91 LEU A CA 1
ATOM 746 C C . LEU A 1 91 ? 2.137 0.829 4.848 1.00 98.31 91 LEU A C 1
ATOM 748 O O . LEU A 1 91 ? 2.686 0.494 3.803 1.00 98.31 91 LEU A O 1
ATOM 752 N N . ILE A 1 92 ? 2.156 2.098 5.262 1.00 98.19 92 ILE A N 1
ATOM 753 C CA . ILE A 1 92 ? 2.908 3.141 4.548 1.00 98.19 92 ILE A CA 1
ATOM 754 C C . ILE A 1 92 ? 4.410 2.862 4.597 1.00 98.19 92 ILE A C 1
ATOM 756 O O . ILE A 1 92 ? 5.075 2.923 3.565 1.00 98.19 92 ILE A O 1
ATOM 760 N N . ALA A 1 93 ? 4.947 2.555 5.780 1.00 98.56 93 ALA A N 1
ATOM 761 C CA . ALA A 1 93 ? 6.371 2.306 5.963 1.00 98.56 93 ALA A CA 1
ATOM 762 C C . ALA A 1 93 ? 6.833 1.111 5.127 1.00 98.56 93 ALA A C 1
ATOM 764 O O . ALA A 1 93 ? 7.830 1.218 4.425 1.00 98.56 93 ALA A O 1
ATOM 765 N N . SER A 1 94 ? 6.084 0.007 5.140 1.00 98.50 94 SER A N 1
ATOM 766 C CA . SER A 1 94 ? 6.414 -1.183 4.345 1.00 98.50 94 SER A CA 1
ATOM 767 C C . SE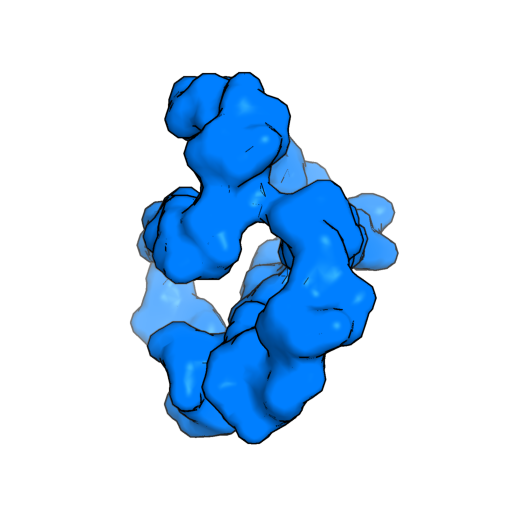R A 1 94 ? 6.402 -0.908 2.840 1.00 98.50 94 SER A C 1
ATOM 769 O O . SER A 1 94 ? 7.330 -1.324 2.152 1.00 98.50 94 SER A O 1
ATOM 771 N N . LEU A 1 95 ? 5.426 -0.150 2.327 1.00 98.62 95 LEU A N 1
ATOM 772 C CA . LEU A 1 95 ? 5.371 0.183 0.901 1.00 98.62 95 LEU A CA 1
ATOM 773 C C . LEU A 1 95 ? 6.491 1.142 0.467 1.00 98.62 95 LEU A C 1
ATOM 775 O O . LEU A 1 95 ? 6.919 1.086 -0.683 1.00 98.62 95 LEU A O 1
ATOM 779 N N . CYS A 1 96 ? 6.965 2.015 1.360 1.00 98.50 96 CYS A N 1
ATOM 780 C CA . CYS A 1 96 ? 7.911 3.087 1.031 1.00 98.50 96 CYS A CA 1
ATOM 781 C C . CYS A 1 96 ? 9.352 2.871 1.529 1.00 98.50 96 CYS A C 1
ATOM 783 O O . CYS A 1 96 ? 10.172 3.768 1.359 1.00 98.50 96 CYS A O 1
ATOM 785 N N . HIS A 1 97 ? 9.667 1.748 2.180 1.00 98.56 97 HIS A N 1
ATOM 786 C CA . HIS A 1 97 ? 10.947 1.576 2.887 1.00 98.56 97 HIS A CA 1
ATOM 787 C C . HIS A 1 97 ? 12.201 1.640 1.998 1.00 98.56 97 HIS A C 1
ATOM 789 O O . HIS A 1 97 ? 13.269 1.951 2.517 1.00 98.56 97 HIS A O 1
ATOM 795 N N . ASP A 1 98 ? 12.054 1.363 0.700 1.00 98.12 98 ASP A N 1
ATOM 796 C CA . ASP A 1 98 ? 13.129 1.325 -0.302 1.00 98.12 98 ASP A CA 1
ATOM 797 C C 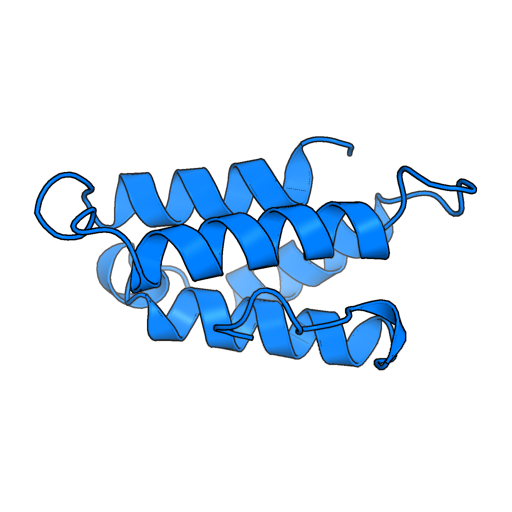. ASP A 1 98 ? 12.962 2.400 -1.401 1.00 98.12 98 ASP A C 1
ATOM 799 O O . ASP A 1 98 ? 13.491 2.245 -2.506 1.00 98.12 98 ASP A O 1
ATOM 803 N N . LEU A 1 99 ? 12.199 3.468 -1.126 1.00 94.06 99 LEU A N 1
ATOM 804 C CA . LEU A 1 99 ? 12.135 4.655 -1.996 1.00 94.06 99 LEU A CA 1
ATOM 805 C C . LEU A 1 99 ? 13.425 5.482 -1.973 1.00 94.06 99 LEU A C 1
ATOM 807 O O . LEU A 1 99 ? 14.041 5.607 -0.890 1.00 94.06 99 LEU A O 1
#

Organism: NCBI:txid327968

Secondary structure (DSSP, 8-state):
--STT--GGGS-HHHHHHHHHHHHHHTTHHHHTT--HHHHHHHHHHHHHHS---SSSSHHHHHHHHHHHHHHHHHSS-TTT--HHHHHHHHHHHHHTT-

Radius of gyration: 12.92 Å; chains: 1; bounding box: 29×30×34 Å

Foldseek 3Di:
DQDPPDQLVVDDLVVLLVVLLVLLVVLVLCVVVVPDSVNSSVVSVVLQVPADPDPARHQRNLSVQLVVLSNCVVPPPCVVPDDSVRSVVSNVCSNRVSD

InterPro domains:
  IPR002073 3'5'-cyclic nucleotide phosphodiesterase, catalytic domain [PF00233] (56-99)
  IPR002073 3'5'-cyclic nucleotide phosphodiesterase, catalytic domain [PS51845] (1-99)
  IPR036971 3'5'-cyclic nucleotide phosphodiesterase, catalytic domain superfamily [G3DSA:1.10.1300.10] (1-99)

Sequence (99 aa):
MQSLGFDALDYQPDELLVFVDLVMKHTGCVDLCNIPCERLRSWTCAAKWQYHENPFHNWYHGFSVFQMCYYQLHTAPLQDVFSALDVFGLLIASLCHDL

pLDDT: mean 96.38, std 3.78, range [76.0, 98.69]